Protein AF-A0A388JK22-F1 (afdb_monomer_lite)

Foldseek 3Di:
DDPVVVVLVVLLVVLCVVLVVVVQPVWDVADPVGDTDDPSSNLSVVVSVVPSVPDPDDDDDPSPD

Organism: Chara braunii (NCBI:txid69332)

pLDDT: mean 85.16, std 10.28, range [52.34, 95.81]

Sequence (65 aa):
MCIRDSVKAARVDMLIAMLGLRECADTRIGNEQVRGVSGGERRRVSIGADLIHDPAVLFLDEPTS

Secondary structure (DSSP, 8-state):
--HHHHHHHHHHHHHHHHTT-GGGTTS----SSS--S-HHHHHHHHHHHHHTT--S----SSTT-

Structure (mmCIF, N/CA/C/O backbone):
data_AF-A0A388JK22-F1
#
_entry.id   AF-A0A388JK22-F1
#
loop_
_atom_site.group_PDB
_atom_site.id
_atom_site.type_symbol
_atom_site.label_atom_id
_atom_site.label_alt_id
_atom_site.label_comp_id
_atom_site.label_asym_id
_atom_site.label_entity_id
_atom_site.label_seq_id
_atom_site.pdbx_PDB_ins_code
_atom_site.Cartn_x
_atom_site.Cartn_y
_atom_site.Cartn_z
_atom_site.occupancy
_atom_site.B_iso_or_equiv
_atom_site.auth_seq_id
_atom_site.auth_comp_id
_atom_site.auth_asym_id
_atom_site.auth_atom_id
_atom_site.pdbx_PDB_model_num
ATOM 1 N N . MET A 1 1 ? -10.903 -4.930 -23.458 1.00 56.62 1 MET A N 1
ATOM 2 C CA . MET A 1 1 ? -9.909 -4.716 -22.387 1.00 56.62 1 MET A CA 1
ATOM 3 C C . MET A 1 1 ? -8.591 -4.365 -23.061 1.00 56.62 1 MET A C 1
ATOM 5 O O . MET A 1 1 ? -8.106 -5.176 -23.841 1.00 56.62 1 MET A O 1
ATOM 9 N N . CYS A 1 2 ? -8.102 -3.130 -22.936 1.00 61.69 2 CYS A N 1
ATOM 10 C CA . CYS A 1 2 ? -6.900 -2.696 -23.656 1.00 61.69 2 CYS A CA 1
ATOM 11 C C . CYS A 1 2 ? -5.649 -3.254 -22.949 1.00 61.69 2 CYS A C 1
ATOM 13 O O . CYS A 1 2 ? -5.642 -3.351 -21.726 1.00 61.69 2 CYS A O 1
ATOM 15 N N . ILE A 1 3 ? -4.573 -3.580 -23.678 1.00 68.00 3 ILE A N 1
ATOM 16 C CA . ILE A 1 3 ? -3.309 -4.101 -23.098 1.00 68.00 3 ILE A CA 1
ATOM 17 C C . ILE A 1 3 ? -2.734 -3.156 -22.021 1.00 68.00 3 ILE A C 1
ATOM 19 O O . ILE A 1 3 ? -2.081 -3.577 -21.071 1.00 68.00 3 ILE A O 1
ATOM 23 N N . ARG A 1 4 ? -3.013 -1.852 -22.129 1.00 66.06 4 ARG A N 1
ATOM 24 C CA . ARG A 1 4 ? -2.604 -0.857 -21.126 1.00 66.06 4 ARG A CA 1
ATOM 25 C C . ARG A 1 4 ? -3.312 -1.029 -19.781 1.00 66.06 4 ARG A C 1
ATOM 27 O O . ARG A 1 4 ? -2.725 -0.703 -18.753 1.00 66.06 4 ARG A O 1
ATOM 34 N N . ASP A 1 5 ? -4.536 -1.545 -19.783 1.00 74.75 5 ASP A N 1
ATOM 35 C CA . ASP A 1 5 ? -5.326 -1.737 -18.565 1.00 74.75 5 ASP A CA 1
ATOM 36 C C . ASP A 1 5 ? -4.845 -2.983 -17.808 1.00 74.75 5 ASP A C 1
ATOM 38 O O . ASP A 1 5 ? -4.778 -2.969 -16.581 1.00 74.75 5 ASP A O 1
ATOM 42 N N . SER A 1 6 ? -4.405 -4.024 -18.527 1.00 81.88 6 SER A N 1
ATOM 43 C CA . SER A 1 6 ? -3.878 -5.251 -17.915 1.00 81.88 6 SER A CA 1
ATOM 44 C C . SER A 1 6 ? -2.530 -5.047 -17.222 1.00 81.88 6 SER A C 1
ATOM 46 O O . SER A 1 6 ? -2.299 -5.630 -16.167 1.00 81.88 6 SER A O 1
ATOM 48 N N . VAL A 1 7 ? -1.650 -4.196 -17.765 1.00 86.00 7 VAL A N 1
ATOM 49 C CA . VAL A 1 7 ? -0.355 -3.887 -17.124 1.00 86.00 7 VAL A CA 1
ATOM 50 C C . VAL A 1 7 ? -0.556 -3.101 -15.826 1.00 86.00 7 VAL A C 1
ATOM 52 O O . VAL A 1 7 ? 0.095 -3.386 -14.822 1.00 86.00 7 VAL A O 1
ATOM 55 N N . LYS A 1 8 ? -1.486 -2.137 -15.823 1.00 85.62 8 LYS A N 1
ATOM 56 C CA . LYS A 1 8 ? -1.829 -1.368 -14.618 1.00 85.62 8 LYS A CA 1
ATOM 57 C C . LYS A 1 8 ? -2.419 -2.266 -13.535 1.00 85.62 8 LYS A C 1
ATOM 59 O O . LYS A 1 8 ? -1.975 -2.188 -12.395 1.00 85.62 8 LYS A O 1
ATOM 64 N N . ALA A 1 9 ? -3.362 -3.134 -13.901 1.00 89.56 9 ALA A N 1
ATOM 65 C CA . ALA A 1 9 ? -3.976 -4.079 -12.972 1.00 89.56 9 ALA A CA 1
ATOM 66 C C . ALA A 1 9 ? -2.934 -5.016 -12.341 1.00 89.56 9 ALA A C 1
ATOM 68 O O . ALA A 1 9 ? -2.850 -5.098 -11.121 1.00 89.56 9 ALA A O 1
ATOM 69 N N . ALA A 1 10 ? -2.053 -5.614 -13.151 1.00 91.19 10 ALA A N 1
ATOM 70 C CA . ALA A 1 10 ? -1.000 -6.496 -12.646 1.00 91.19 10 ALA A CA 1
ATOM 71 C C . ALA A 1 10 ? -0.053 -5.794 -11.655 1.00 91.19 10 ALA A C 1
ATOM 73 O O . ALA A 1 10 ? 0.385 -6.391 -10.671 1.00 91.19 10 ALA A O 1
ATOM 74 N N . ARG A 1 11 ? 0.256 -4.513 -11.893 1.00 90.56 11 ARG A N 1
ATOM 75 C CA . ARG A 1 11 ? 1.105 -3.722 -10.994 1.00 90.56 11 ARG A CA 1
ATOM 76 C C . ARG A 1 11 ? 0.408 -3.405 -9.670 1.00 90.56 11 ARG A C 1
ATOM 78 O O . ARG A 1 11 ? 1.042 -3.490 -8.619 1.00 90.56 11 ARG A O 1
ATOM 85 N N . VAL A 1 12 ? -0.885 -3.083 -9.714 1.00 92.12 12 VAL A N 1
ATOM 86 C CA . VAL A 1 12 ? -1.710 -2.908 -8.510 1.00 92.12 12 VAL A CA 1
ATOM 87 C C . VAL A 1 12 ? -1.751 -4.207 -7.702 1.00 92.12 12 VAL A C 1
ATOM 89 O O . VAL A 1 12 ? -1.459 -4.179 -6.508 1.00 92.12 12 VAL A O 1
ATOM 92 N N . ASP A 1 13 ? -1.999 -5.347 -8.348 1.00 93.94 13 ASP A N 1
ATOM 93 C CA . ASP A 1 13 ? -2.057 -6.655 -7.681 1.00 93.94 13 ASP A CA 1
ATOM 94 C C . ASP A 1 13 ? -0.728 -7.030 -7.009 1.00 93.94 13 ASP A C 1
ATOM 96 O O . ASP A 1 13 ? -0.714 -7.544 -5.884 1.00 93.94 13 ASP A O 1
ATOM 100 N N . MET A 1 14 ? 0.404 -6.731 -7.659 1.00 93.44 14 MET A N 1
ATOM 101 C CA . MET A 1 14 ? 1.725 -6.904 -7.050 1.00 93.44 14 MET A CA 1
ATOM 102 C C . MET A 1 14 ? 1.892 -6.043 -5.797 1.00 93.44 14 MET A C 1
ATOM 104 O O . MET A 1 14 ? 2.323 -6.559 -4.767 1.00 93.44 14 MET A O 1
ATOM 108 N N . LEU A 1 15 ? 1.543 -4.754 -5.850 1.00 93.50 15 LEU A N 1
ATOM 109 C CA . LEU A 1 15 ? 1.677 -3.852 -4.700 1.00 93.50 15 LEU A CA 1
ATOM 110 C C . LEU A 1 15 ? 0.768 -4.267 -3.539 1.00 93.50 15 LEU A C 1
ATOM 112 O O . LEU A 1 15 ? 1.221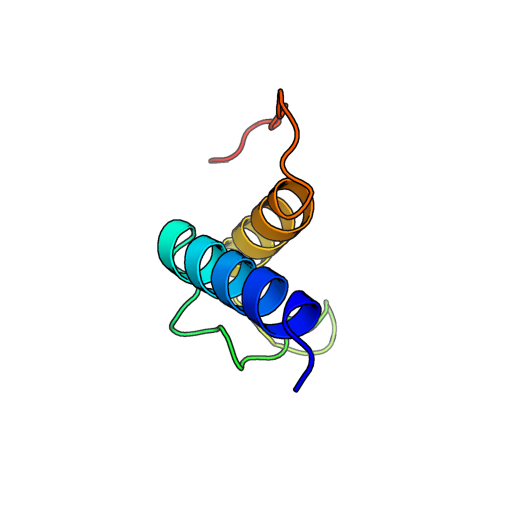 -4.293 -2.395 1.00 93.50 15 LEU A O 1
ATOM 116 N N . ILE A 1 16 ? -0.474 -4.672 -3.822 1.00 95.12 16 ILE A N 1
ATOM 117 C CA . ILE A 1 16 ? -1.405 -5.195 -2.812 1.00 95.12 16 ILE A CA 1
ATOM 118 C C . ILE A 1 16 ? -0.812 -6.427 -2.117 1.00 95.12 16 ILE A C 1
ATOM 120 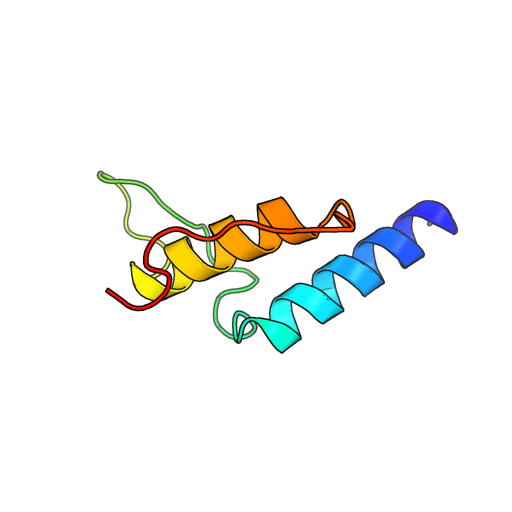O O . ILE A 1 16 ? -0.887 -6.544 -0.890 1.00 95.12 16 ILE A O 1
ATOM 124 N N . ALA A 1 17 ? -0.201 -7.340 -2.877 1.00 94.75 17 ALA A N 1
ATOM 125 C CA . ALA A 1 17 ? 0.440 -8.524 -2.318 1.00 94.75 17 ALA A CA 1
ATOM 126 C C . ALA A 1 17 ? 1.690 -8.176 -1.490 1.00 94.75 17 ALA A C 1
ATOM 128 O O . ALA A 1 17 ? 1.813 -8.649 -0.361 1.00 94.75 17 ALA A O 1
ATOM 129 N N . MET A 1 18 ? 2.586 -7.333 -2.013 1.00 93.31 18 MET A N 1
ATOM 130 C CA . MET A 1 18 ? 3.836 -6.948 -1.339 1.00 93.31 18 MET A CA 1
ATOM 131 C C . MET A 1 18 ? 3.596 -6.182 -0.035 1.00 93.31 18 MET A C 1
ATOM 133 O O . MET A 1 18 ? 4.340 -6.354 0.926 1.00 93.31 18 MET A O 1
ATOM 137 N N . LEU A 1 19 ? 2.545 -5.362 0.018 1.00 93.81 19 LEU A N 1
ATOM 138 C CA . LEU A 1 19 ? 2.193 -4.558 1.190 1.00 93.81 19 LEU A CA 1
ATOM 139 C C . LEU A 1 19 ? 1.244 -5.287 2.156 1.00 93.81 19 LEU A C 1
ATOM 141 O O . LEU A 1 19 ? 0.791 -4.692 3.135 1.00 93.81 19 LEU A O 1
ATOM 145 N N . GLY A 1 20 ? 0.910 -6.556 1.900 1.00 94.81 20 GLY A N 1
ATOM 146 C CA . GLY A 1 20 ? 0.022 -7.335 2.767 1.00 94.81 20 GLY A CA 1
ATOM 147 C C . GLY A 1 20 ? -1.374 -6.716 2.906 1.00 94.81 20 GLY A C 1
ATOM 148 O O . GLY A 1 20 ? -1.909 -6.643 4.009 1.00 94.81 20 GLY A O 1
ATOM 149 N N . LEU A 1 21 ? -1.940 -6.219 1.802 1.00 95.81 21 LEU A N 1
ATOM 150 C CA . LEU A 1 21 ? -3.252 -5.556 1.751 1.00 95.81 21 LEU A CA 1
ATOM 151 C C . LEU A 1 21 ? -4.351 -6.447 1.150 1.00 95.81 21 LEU A C 1
ATOM 153 O O . LEU A 1 21 ? -5.447 -5.971 0.879 1.00 95.81 21 LEU A O 1
ATOM 157 N N . ARG A 1 22 ? -4.080 -7.741 0.926 1.00 95.50 22 ARG A N 1
ATOM 158 C CA . ARG A 1 22 ? -5.031 -8.661 0.275 1.00 95.50 22 ARG A CA 1
ATOM 159 C C . ARG A 1 22 ? -6.365 -8.769 1.010 1.00 95.50 22 ARG A C 1
ATOM 161 O O . ARG A 1 22 ? -7.401 -8.778 0.362 1.00 95.50 22 ARG A O 1
ATOM 168 N N . GLU A 1 23 ? -6.341 -8.828 2.339 1.00 93.06 23 GLU A N 1
ATOM 169 C CA . GLU A 1 23 ? -7.561 -8.976 3.147 1.00 93.06 23 GLU A CA 1
ATOM 170 C C . GLU A 1 23 ? -8.445 -7.722 3.132 1.00 93.06 23 GLU A C 1
ATOM 172 O O . GLU A 1 23 ? -9.648 -7.810 3.364 1.00 93.06 23 GLU A O 1
ATOM 177 N N . CYS A 1 24 ? -7.867 -6.559 2.821 1.00 93.31 24 CYS A N 1
ATOM 178 C CA . CYS A 1 24 ? -8.573 -5.284 2.777 1.00 93.31 24 CYS A CA 1
ATOM 179 C C . CYS A 1 24 ? -8.650 -4.674 1.367 1.00 93.31 24 CYS A C 1
ATOM 181 O O . CYS A 1 24 ? -8.997 -3.502 1.246 1.00 93.31 24 CYS A O 1
ATOM 183 N N . ALA A 1 25 ? -8.328 -5.433 0.312 1.00 93.00 25 ALA A N 1
ATOM 184 C CA . ALA A 1 25 ? -8.244 -4.927 -1.062 1.00 93.00 25 ALA A CA 1
ATOM 185 C C . ALA A 1 25 ? -9.579 -4.352 -1.567 1.00 93.00 25 ALA A C 1
ATOM 187 O O . ALA A 1 25 ? -9.597 -3.317 -2.228 1.00 93.00 25 ALA A O 1
ATOM 188 N N . ASP A 1 26 ? -10.689 -4.982 -1.177 1.00 93.06 26 ASP A N 1
ATOM 189 C CA . ASP A 1 26 ? -12.051 -4.559 -1.527 1.00 93.06 26 ASP A CA 1
ATOM 190 C C . ASP A 1 26 ? -12.723 -3.720 -0.424 1.00 93.06 26 ASP A C 1
ATOM 192 O O . ASP A 1 26 ? -13.891 -3.332 -0.524 1.00 93.06 26 ASP A O 1
ATOM 196 N N . THR A 1 27 ? -11.994 -3.415 0.652 1.00 92.81 27 THR A N 1
ATOM 197 C CA . THR A 1 27 ? -12.505 -2.642 1.785 1.00 92.81 27 THR A CA 1
ATOM 198 C C . THR A 1 27 ? -12.305 -1.151 1.533 1.00 92.81 27 THR A C 1
ATOM 200 O O . THR A 1 27 ? -11.212 -0.683 1.217 1.00 92.81 27 THR A O 1
ATOM 203 N N . ARG A 1 28 ? -13.356 -0.345 1.733 1.00 91.44 28 ARG A N 1
ATOM 204 C CA . ARG A 1 28 ? -13.231 1.121 1.661 1.00 91.44 28 ARG A CA 1
ATOM 205 C C . ARG A 1 28 ? -12.280 1.621 2.755 1.00 91.44 28 ARG A C 1
ATOM 207 O O . ARG A 1 28 ? -12.442 1.268 3.918 1.00 91.44 28 ARG A O 1
ATOM 214 N N . ILE A 1 29 ? -11.351 2.517 2.402 1.00 91.00 29 ILE A N 1
ATOM 215 C CA . ILE A 1 29 ? -10.364 3.084 3.347 1.00 91.00 29 ILE A CA 1
ATOM 216 C C . ILE A 1 29 ? -11.031 3.757 4.557 1.00 91.00 29 ILE A C 1
ATOM 218 O O . ILE A 1 29 ? -10.529 3.648 5.676 1.00 91.00 29 ILE A O 1
ATOM 222 N N . GLY A 1 30 ? -12.183 4.401 4.351 1.00 88.62 30 GLY A N 1
ATOM 223 C CA . GLY A 1 30 ? -12.880 5.157 5.392 1.00 88.62 30 GLY A CA 1
ATOM 224 C C . GLY A 1 30 ? -12.231 6.517 5.670 1.00 88.62 30 GLY A C 1
ATOM 225 O O . GLY A 1 30 ? -11.344 6.960 4.942 1.00 88.62 30 GLY A O 1
ATOM 226 N N . ASN A 1 31 ? -12.708 7.198 6.707 1.00 81.81 31 ASN A N 1
ATOM 227 C CA . ASN A 1 31 ? -12.202 8.485 7.189 1.00 81.81 31 ASN A CA 1
ATOM 228 C C . ASN A 1 31 ? -12.424 8.596 8.713 1.00 81.81 31 ASN A C 1
ATOM 230 O O . ASN A 1 31 ? -12.804 7.620 9.356 1.00 81.81 31 ASN A O 1
ATOM 234 N N . GLU A 1 32 ? -12.187 9.765 9.310 1.00 77.31 32 GLU A N 1
ATOM 235 C CA . GLU A 1 32 ? -12.330 9.974 10.764 1.00 77.31 32 GLU A CA 1
ATOM 236 C C . GLU A 1 32 ? -13.765 9.747 11.283 1.00 77.31 32 GLU A C 1
ATOM 238 O O . GLU A 1 32 ? -13.973 9.435 12.451 1.00 77.31 32 GLU A O 1
ATOM 243 N N . GLN A 1 33 ? -14.758 9.839 10.397 1.00 79.25 33 GLN A N 1
ATOM 244 C CA . GLN A 1 33 ? -16.182 9.717 10.718 1.00 79.25 33 GLN A CA 1
ATOM 245 C C . GLN A 1 33 ? -16.763 8.348 10.322 1.00 79.25 33 GLN A C 1
ATOM 247 O O . GLN A 1 33 ? -17.776 7.919 10.870 1.00 79.25 33 GLN A O 1
ATOM 252 N N . VAL A 1 34 ? -16.136 7.652 9.368 1.00 83.56 34 VAL A N 1
ATOM 253 C CA . VAL A 1 34 ? -16.595 6.382 8.796 1.00 83.56 34 VAL A CA 1
ATOM 254 C C . VAL A 1 34 ? -15.482 5.353 8.899 1.00 83.56 34 VAL A C 1
ATOM 256 O O . VAL A 1 34 ? -14.452 5.458 8.231 1.00 83.56 34 VAL A O 1
ATOM 259 N N . ARG A 1 35 ? -15.721 4.309 9.697 1.00 83.38 35 ARG A N 1
ATOM 260 C CA . ARG A 1 35 ? -14.773 3.207 9.869 1.00 83.38 35 ARG A CA 1
ATOM 261 C C . ARG A 1 35 ? -14.517 2.503 8.530 1.00 83.38 35 ARG A C 1
ATOM 263 O O . ARG A 1 35 ? -15.458 2.153 7.822 1.00 83.38 35 ARG A O 1
ATOM 270 N N . GLY A 1 36 ? -13.244 2.294 8.213 1.00 90.31 36 GLY A N 1
ATOM 271 C CA . GLY A 1 36 ? -12.783 1.539 7.050 1.00 90.31 36 GLY A CA 1
ATOM 272 C C . GLY A 1 36 ? -11.612 0.642 7.434 1.00 90.31 36 GLY A C 1
ATOM 273 O O . GLY A 1 36 ? -11.701 -0.084 8.425 1.00 90.31 36 GLY A O 1
ATOM 274 N N . VAL A 1 37 ? -10.509 0.724 6.695 1.00 92.94 37 VAL A N 1
ATOM 275 C CA . VAL A 1 37 ? -9.282 -0.027 7.002 1.00 92.94 37 VAL A CA 1
ATOM 276 C C . VAL A 1 37 ? -8.626 0.461 8.303 1.00 92.94 37 VAL A C 1
ATOM 278 O O . VAL A 1 37 ? -8.802 1.610 8.740 1.00 92.94 37 VAL A O 1
ATOM 281 N N . SER A 1 38 ? -7.852 -0.414 8.939 1.00 91.44 38 SER A N 1
ATOM 282 C CA . SER A 1 38 ? -7.071 -0.104 10.137 1.00 91.44 38 SER A CA 1
ATOM 283 C C . SER A 1 38 ? -6.034 0.997 9.880 1.00 91.44 38 SER A C 1
ATOM 285 O O . SER A 1 38 ? -5.682 1.310 8.742 1.00 91.44 38 SER A O 1
ATOM 287 N N . GLY A 1 39 ? -5.503 1.597 10.951 1.00 90.31 39 GLY A N 1
ATOM 288 C CA . GLY A 1 39 ? -4.452 2.616 10.832 1.00 90.31 39 GLY A CA 1
ATOM 289 C C . GLY A 1 39 ? -3.197 2.105 10.117 1.00 90.31 39 GLY A C 1
ATOM 290 O O . GLY A 1 39 ? -2.671 2.786 9.239 1.00 90.31 39 GLY A O 1
ATOM 291 N N . GLY A 1 40 ? -2.768 0.878 10.433 1.00 91.44 40 GLY A N 1
ATOM 292 C CA . GLY A 1 40 ? -1.616 0.246 9.788 1.00 91.44 40 GLY A CA 1
ATOM 293 C C . GLY A 1 40 ? -1.857 -0.070 8.310 1.00 91.44 40 GLY A C 1
ATOM 294 O O . GLY A 1 40 ? -0.980 0.169 7.483 1.00 91.44 40 GLY A O 1
ATOM 295 N N . GLU A 1 41 ? -3.050 -0.550 7.952 1.00 93.94 41 GLU A N 1
ATOM 296 C CA . GLU A 1 41 ? -3.428 -0.759 6.546 1.00 93.94 41 GLU A CA 1
ATOM 297 C C . GLU A 1 41 ? -3.478 0.562 5.782 1.00 93.94 41 GLU A C 1
ATOM 299 O O . GLU A 1 41 ? -2.909 0.652 4.700 1.00 93.94 41 GLU A O 1
ATOM 304 N N . ARG A 1 42 ? -4.068 1.615 6.363 1.00 92.19 42 ARG A N 1
ATOM 305 C CA . ARG A 1 42 ? -4.103 2.952 5.753 1.00 92.19 42 ARG A CA 1
ATOM 306 C C . ARG A 1 42 ? -2.699 3.475 5.459 1.00 92.19 42 ARG A C 1
ATOM 308 O O . ARG A 1 42 ? -2.468 3.986 4.370 1.00 92.19 42 ARG A O 1
ATOM 315 N N . ARG A 1 43 ? -1.752 3.288 6.383 1.00 90.94 43 ARG A N 1
ATOM 316 C CA . ARG A 1 43 ? -0.345 3.650 6.164 1.00 90.94 43 ARG A CA 1
ATOM 317 C C . ARG A 1 43 ? 0.268 2.893 4.986 1.00 90.94 43 ARG A C 1
ATOM 319 O O . ARG A 1 43 ? 0.909 3.502 4.135 1.00 90.94 43 ARG A O 1
ATOM 326 N N . ARG A 1 44 ? 0.054 1.577 4.914 1.00 93.94 44 ARG A N 1
ATOM 327 C CA . ARG A 1 44 ? 0.555 0.749 3.806 1.00 93.94 44 ARG A CA 1
ATOM 328 C C . ARG A 1 44 ? -0.091 1.126 2.473 1.00 93.94 44 ARG A C 1
ATOM 330 O O . ARG A 1 44 ? 0.612 1.170 1.471 1.00 93.94 44 ARG A O 1
ATOM 337 N N . VAL A 1 45 ? -1.381 1.469 2.456 1.00 93.94 45 VAL A N 1
ATOM 338 C CA . VAL A 1 45 ? -2.057 1.980 1.252 1.00 93.94 45 VAL A CA 1
ATOM 339 C C . VAL A 1 45 ? -1.414 3.281 0.766 1.00 93.94 45 VAL A C 1
ATOM 341 O O . VAL A 1 45 ? -1.158 3.396 -0.430 1.00 93.94 45 VAL A O 1
ATOM 344 N N . SER A 1 46 ? -1.089 4.220 1.664 1.00 91.62 46 SER A N 1
ATOM 345 C CA . SER A 1 46 ? -0.378 5.452 1.289 1.00 91.62 46 SER A CA 1
ATOM 346 C C . SER A 1 46 ? 0.975 5.156 0.632 1.00 91.62 46 SER A C 1
ATOM 348 O O . SER A 1 46 ? 1.245 5.657 -0.453 1.00 91.62 46 SER A O 1
ATOM 350 N N . ILE A 1 47 ? 1.771 4.253 1.217 1.00 90.94 47 ILE A N 1
ATOM 351 C CA . ILE A 1 47 ? 3.056 3.824 0.635 1.00 90.94 47 ILE A CA 1
ATOM 352 C C . ILE A 1 47 ? 2.850 3.199 -0.757 1.00 90.94 47 ILE A C 1
ATOM 354 O O . ILE A 1 47 ? 3.600 3.478 -1.689 1.00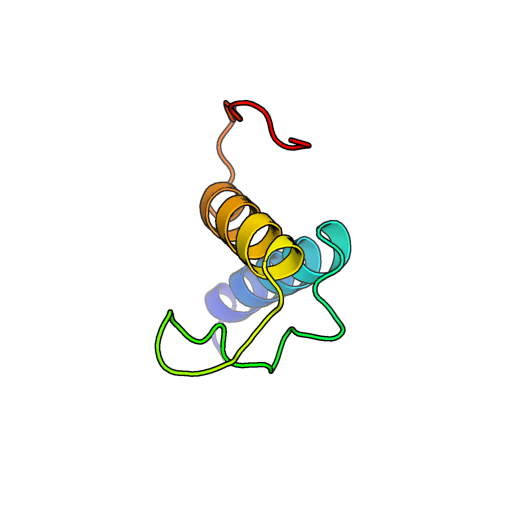 90.94 47 ILE A O 1
ATOM 358 N N . GLY A 1 48 ? 1.821 2.363 -0.926 1.00 91.94 48 GLY A N 1
ATOM 359 C CA . GLY A 1 48 ? 1.490 1.756 -2.218 1.00 91.94 48 GLY A CA 1
ATOM 360 C C . GLY A 1 48 ? 1.082 2.769 -3.287 1.00 91.94 48 GLY A C 1
ATOM 361 O O . GLY A 1 48 ? 1.441 2.596 -4.453 1.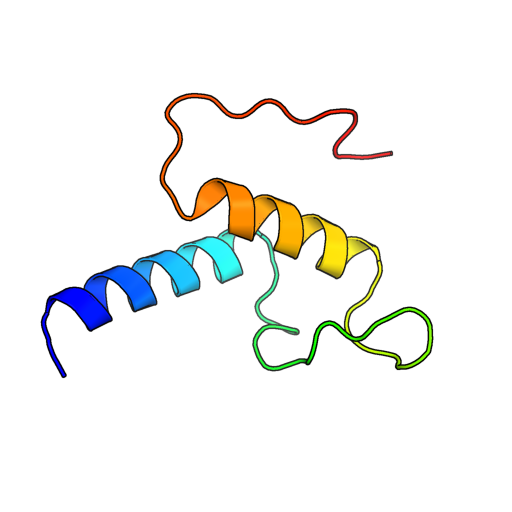00 91.94 48 GLY A O 1
ATOM 362 N N . ALA A 1 49 ? 0.380 3.835 -2.895 1.00 90.56 49 ALA A N 1
ATOM 363 C CA . ALA A 1 49 ? 0.024 4.935 -3.785 1.00 90.56 49 ALA A CA 1
ATOM 364 C C . ALA A 1 49 ? 1.262 5.719 -4.247 1.00 90.56 49 ALA A C 1
ATOM 366 O O . ALA A 1 49 ? 1.339 6.075 -5.419 1.00 90.56 49 ALA A O 1
ATOM 367 N N . ASP A 1 50 ? 2.261 5.902 -3.383 1.00 88.19 50 ASP A N 1
ATOM 368 C CA . ASP A 1 50 ? 3.524 6.549 -3.763 1.00 88.19 50 ASP A CA 1
ATOM 369 C C . ASP A 1 50 ? 4.385 5.647 -4.674 1.00 88.19 50 ASP A C 1
ATOM 371 O O . ASP A 1 50 ? 5.053 6.121 -5.597 1.00 88.19 50 ASP A O 1
ATOM 375 N N . LEU A 1 51 ? 4.329 4.324 -4.478 1.00 87.94 51 LEU A N 1
ATOM 376 C CA . LEU A 1 51 ? 5.082 3.331 -5.259 1.00 87.94 51 LEU A CA 1
ATOM 377 C C . LEU A 1 51 ? 4.488 3.020 -6.646 1.00 87.94 51 LEU A C 1
ATOM 379 O O . LEU A 1 51 ? 5.181 2.458 -7.506 1.00 87.94 51 LEU A O 1
ATOM 383 N N . ILE A 1 52 ? 3.216 3.356 -6.898 1.00 87.44 52 ILE A N 1
ATOM 384 C CA . ILE A 1 52 ? 2.521 2.977 -8.143 1.00 87.44 52 ILE A CA 1
ATOM 385 C C . ILE A 1 52 ? 3.191 3.558 -9.394 1.00 87.44 52 ILE A C 1
ATOM 387 O O . ILE A 1 52 ? 3.150 2.936 -10.458 1.00 87.44 52 ILE A O 1
ATOM 391 N N . HIS A 1 53 ? 3.845 4.712 -9.253 1.00 83.94 53 HIS A N 1
ATOM 392 C CA . HIS A 1 53 ? 4.523 5.435 -10.329 1.00 83.94 53 HIS A CA 1
ATOM 393 C C . HIS A 1 53 ? 5.949 4.947 -10.620 1.00 83.94 53 HIS A C 1
ATOM 395 O O . HIS A 1 53 ? 6.591 5.497 -11.509 1.00 83.94 53 HIS A O 1
ATOM 401 N N . ASP A 1 54 ? 6.424 3.917 -9.915 1.00 74.75 54 ASP A N 1
ATOM 402 C CA . ASP A 1 54 ? 7.787 3.384 -10.048 1.00 74.75 54 ASP A CA 1
ATOM 403 C C . ASP A 1 54 ? 8.899 4.421 -9.812 1.00 74.75 54 ASP A C 1
ATOM 405 O O . ASP A 1 54 ? 9.771 4.606 -10.666 1.00 74.75 54 ASP A O 1
ATOM 409 N N . PRO A 1 55 ? 8.879 5.161 -8.686 1.00 76.69 55 PRO A N 1
ATOM 410 C CA . PRO A 1 55 ? 9.930 6.130 -8.420 1.00 76.69 55 PRO A CA 1
ATOM 411 C C . PRO A 1 55 ? 11.282 5.420 -8.268 1.00 76.69 55 PRO A C 1
ATOM 413 O O . PRO A 1 55 ? 11.397 4.418 -7.566 1.00 76.69 55 PRO A O 1
ATOM 416 N N . ALA A 1 56 ? 12.333 5.973 -8.879 1.00 73.88 56 ALA A N 1
ATOM 417 C CA . ALA A 1 56 ? 13.686 5.422 -8.761 1.00 73.88 56 ALA A CA 1
ATOM 418 C C . ALA A 1 56 ? 14.249 5.506 -7.325 1.00 73.88 56 ALA A C 1
ATOM 420 O O . ALA A 1 56 ? 15.139 4.738 -6.968 1.00 73.88 56 ALA A O 1
ATOM 421 N N . VAL A 1 57 ? 13.748 6.442 -6.509 1.00 80.81 57 VAL A N 1
ATOM 422 C CA . VAL A 1 57 ? 14.130 6.647 -5.103 1.00 80.81 57 VAL A CA 1
ATOM 423 C C . VAL A 1 57 ? 12.88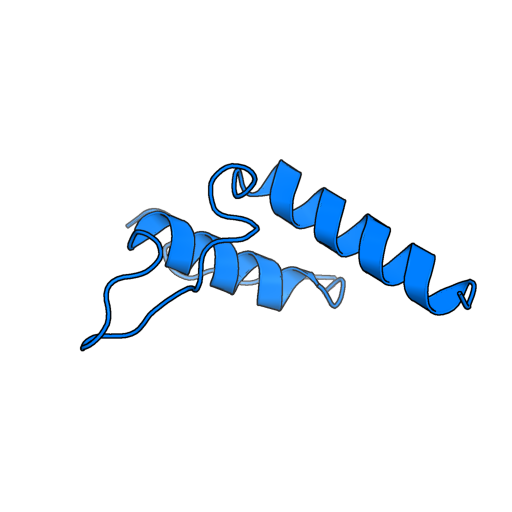6 7.054 -4.308 1.00 80.81 57 VAL A C 1
ATOM 425 O O . VAL A 1 57 ? 12.161 7.952 -4.733 1.00 80.81 57 VAL A O 1
ATOM 428 N N . LEU A 1 58 ? 12.656 6.422 -3.153 1.00 76.38 58 LEU A N 1
ATOM 429 C CA . LEU A 1 58 ? 11.561 6.736 -2.229 1.00 76.38 58 LEU A CA 1
ATOM 430 C C . LEU A 1 58 ? 12.129 7.116 -0.855 1.00 76.38 58 LEU A C 1
ATOM 432 O O . LEU A 1 58 ? 12.897 6.350 -0.274 1.00 76.38 58 LEU A O 1
ATOM 436 N N . PHE A 1 59 ? 11.731 8.275 -0.329 1.00 77.38 59 PHE A N 1
ATOM 437 C CA . PHE A 1 59 ? 12.059 8.707 1.031 1.00 77.38 59 PHE A CA 1
ATOM 438 C C . PHE A 1 59 ? 10.852 8.466 1.936 1.00 77.38 59 PHE A C 1
ATOM 440 O O . PHE A 1 59 ? 9.772 8.990 1.677 1.00 77.38 59 PHE A O 1
ATOM 447 N N . LEU A 1 60 ? 11.038 7.670 2.987 1.00 78.00 60 LEU A N 1
ATOM 448 C CA . LEU A 1 60 ? 10.014 7.384 3.987 1.00 78.00 60 LEU A CA 1
ATOM 449 C C . LEU A 1 6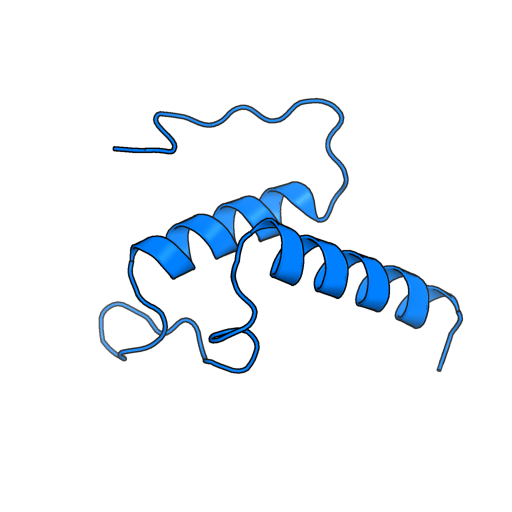0 ? 10.480 7.934 5.332 1.00 78.00 60 LEU A C 1
ATOM 451 O O . LEU A 1 60 ? 11.533 7.523 5.816 1.00 78.00 60 LEU A O 1
ATOM 455 N N . ASP A 1 61 ? 9.697 8.833 5.927 1.00 77.38 61 ASP A N 1
ATOM 456 C CA . ASP A 1 61 ? 9.950 9.323 7.281 1.00 77.38 61 ASP A CA 1
ATOM 457 C C . ASP A 1 61 ? 9.263 8.398 8.305 1.00 77.38 61 ASP A C 1
ATOM 459 O O . ASP A 1 61 ? 8.059 8.134 8.224 1.00 77.38 61 ASP A O 1
ATOM 463 N N . GLU A 1 62 ? 10.069 7.825 9.200 1.00 71.25 62 GLU A N 1
ATOM 464 C CA . GLU A 1 62 ? 9.702 6.876 10.265 1.00 71.25 62 GLU A CA 1
ATOM 465 C C . GLU A 1 62 ? 8.643 5.799 9.925 1.00 71.25 62 GLU A C 1
ATOM 467 O O . GLU A 1 62 ? 7.645 5.697 10.635 1.00 71.25 62 GLU A O 1
ATOM 472 N N . PRO A 1 63 ? 8.821 4.917 8.920 1.00 65.88 63 PRO A N 1
ATOM 473 C CA . PRO A 1 63 ? 7.770 4.016 8.405 1.00 65.88 63 PRO A CA 1
ATOM 474 C C . PRO A 1 63 ? 7.193 2.999 9.413 1.00 65.88 63 PRO A C 1
ATOM 476 O O . PRO A 1 63 ? 6.202 2.330 9.109 1.00 65.88 63 PRO A O 1
ATOM 479 N N . THR A 1 64 ? 7.799 2.872 10.592 1.00 67.06 64 THR A N 1
ATOM 480 C CA . THR A 1 64 ? 7.499 1.862 11.614 1.00 67.06 64 THR A CA 1
ATOM 481 C C . THR A 1 64 ? 7.000 2.424 12.948 1.00 67.06 64 THR A C 1
ATOM 483 O O . THR A 1 64 ? 6.584 1.615 13.774 1.00 67.06 64 THR A O 1
ATOM 486 N N . SER A 1 65 ? 7.051 3.747 13.166 1.00 52.34 65 SER A N 1
ATOM 487 C CA . SER A 1 65 ? 6.588 4.397 14.411 1.00 52.34 65 SER A CA 1
ATOM 488 C C . SER A 1 65 ? 5.071 4.516 14.490 1.00 52.34 65 SER A C 1
ATOM 490 O O . SER A 1 65 ? 4.457 4.832 13.442 1.00 52.34 65 SER A O 1
#

Radius of gyration: 13.32 Å; chains: 1; bounding box: 31×19×38 Å

InterPro domains:
  IPR003439 ABC transporter-like, ATP-binding domain [PF00005] (7-65)
  IPR027417 P-loop containing nucleoside triphosphate hydrolase [G3DSA:3.40.50.300] (2-65)
  IPR027417 P-loop containing nucleoside triphosphate hydrolase [SSF52540] (9-65)
  IPR050352 ATP-binding cassette subfamily G transporters [PTHR48041] (6-65)